Protein AF-A0A4U0XRI1-F1 (afdb_monomer_lite)

Radius of gyration: 16.62 Å; chains: 1; bounding box: 39×27×47 Å

InterPro domains:
  IPR008949 Isoprenoid synthase domain superfamily [G3DSA:1.10.600.10] (1-128)
  IPR008949 Isoprenoid synthase domain superfamily [SSF48576] (3-120)

Secondary structure (DSSP, 8-state):
-HHHHHHHHHHT-HHHHHHHHHHHTT----TTSSS--SSHHHHHHHHHHHHHHHHHHHHHHHHHHHHHT-TTSHHHHHHHTT--HHHHHHHHHHHHHHHHHHHHHHHHHHHHH--SHHHHHHHHHHHHHHHHTT----HHHHHHHHHHHHHHTTTTT--

Organism: NCBI:txid329884

Sequence (159 aa):
MHEWMAQRIITISTRPFMVLFRESFGLPTDLVRPLASDSPVLGQLQLLLQAMSGMENDILGWEKDDKEGNPLNAVEVLLSLGVPRLQAFHAVLDAHNDLMRLYIALAAEYLVEMEGPQKKQATAYVTLKDKLWPCDGLVDDRLRAVRFLMQMCGSFCDY

Structure (mmCIF, N/CA/C/O backbone):
data_AF-A0A4U0XRI1-F1
#
_entry.id   AF-A0A4U0XRI1-F1
#
loop_
_atom_site.group_PDB
_atom_site.id
_atom_site.type_symbol
_atom_site.label_atom_id
_atom_site.label_alt_id
_atom_site.label_comp_id
_atom_site.label_asym_id
_atom_site.label_entity_id
_atom_site.label_seq_id
_atom_site.pdbx_PDB_ins_code
_atom_site.Cartn_x
_atom_site.Cartn_y
_atom_site.Cartn_z
_atom_site.occupancy
_atom_site.B_iso_or_equiv
_atom_site.auth_seq_id
_atom_site.auth_comp_id
_atom_site.auth_asym_id
_atom_site.auth_atom_id
_atom_site.pdbx_PDB_model_num
ATOM 1 N N . MET A 1 1 ? -5.119 -10.152 8.728 1.00 65.38 1 MET A N 1
ATOM 2 C CA . MET A 1 1 ? -4.182 -9.266 7.995 1.00 65.38 1 MET A CA 1
ATOM 3 C C . MET A 1 1 ? -3.940 -9.694 6.550 1.00 65.38 1 MET A C 1
ATOM 5 O O . MET A 1 1 ? -4.195 -8.878 5.679 1.00 65.38 1 MET A O 1
ATOM 9 N N . HIS A 1 2 ? -3.507 -10.928 6.253 1.00 69.75 2 HIS A N 1
ATOM 10 C CA . HIS A 1 2 ? -3.291 -11.361 4.856 1.00 69.75 2 HIS A CA 1
ATOM 11 C C . HIS A 1 2 ? -4.553 -11.290 3.979 1.00 69.75 2 HIS A C 1
ATOM 13 O O . HIS A 1 2 ? -4.504 -10.731 2.887 1.00 69.75 2 HIS A O 1
ATOM 19 N N . GLU A 1 3 ? -5.687 -11.793 4.474 1.00 75.94 3 GLU A N 1
ATOM 20 C CA . GLU A 1 3 ? -6.977 -11.728 3.763 1.00 75.94 3 GLU A CA 1
ATOM 21 C C . GLU A 1 3 ? -7.431 -10.281 3.528 1.00 75.94 3 GLU A C 1
ATOM 23 O O . GLU A 1 3 ? -7.826 -9.920 2.422 1.00 75.94 3 GLU A O 1
ATOM 28 N N . TRP A 1 4 ? -7.275 -9.430 4.545 1.00 80.31 4 TRP A N 1
ATOM 29 C CA . TRP A 1 4 ? -7.560 -8.001 4.444 1.00 80.31 4 TRP A CA 1
ATOM 30 C C . TRP A 1 4 ? -6.702 -7.319 3.369 1.00 80.31 4 TRP A C 1
ATOM 32 O O . TRP A 1 4 ? -7.231 -6.594 2.534 1.00 80.31 4 TRP A O 1
ATOM 42 N N . MET A 1 5 ?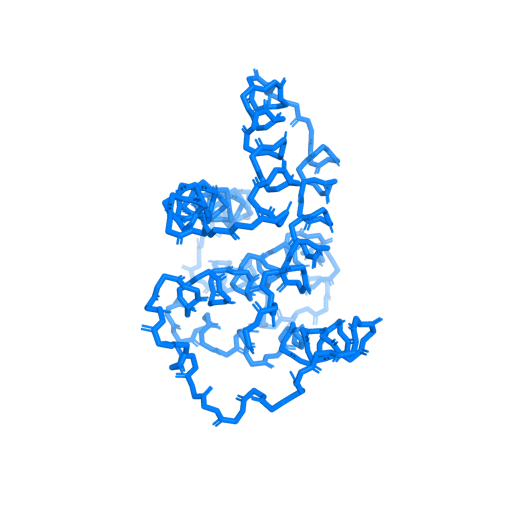 -5.397 -7.602 3.324 1.00 75.12 5 MET A N 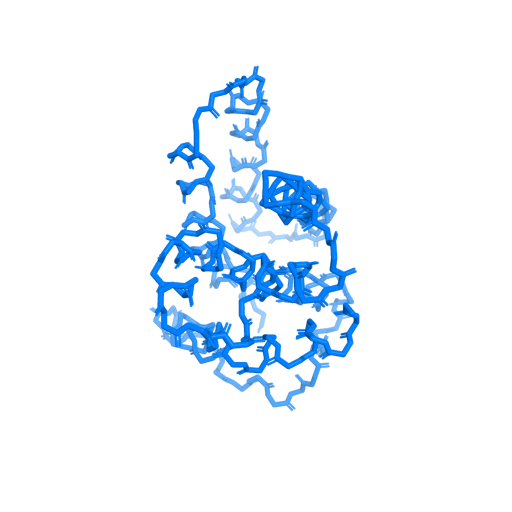1
ATOM 43 C CA . MET A 1 5 ? -4.501 -7.022 2.320 1.00 75.12 5 MET A CA 1
ATOM 44 C C . MET A 1 5 ? -4.896 -7.432 0.896 1.00 75.12 5 MET A C 1
ATOM 46 O O . MET A 1 5 ? -4.913 -6.598 -0.007 1.00 75.12 5 MET A O 1
ATOM 50 N N . ALA A 1 6 ? -5.265 -8.699 0.691 1.00 78.25 6 ALA A N 1
ATOM 51 C CA . ALA A 1 6 ? -5.746 -9.174 -0.605 1.00 78.25 6 ALA A CA 1
ATOM 52 C C . ALA A 1 6 ? -7.016 -8.424 -1.045 1.00 78.25 6 ALA A C 1
ATOM 54 O O . ALA A 1 6 ? -7.119 -7.987 -2.192 1.00 78.25 6 ALA A O 1
ATOM 55 N N . GLN A 1 7 ? -7.952 -8.202 -0.120 1.00 80.69 7 GLN A N 1
ATOM 56 C CA . GLN A 1 7 ? -9.154 -7.410 -0.375 1.00 80.69 7 GLN A CA 1
ATOM 57 C C . GLN A 1 7 ? -8.830 -5.926 -0.617 1.00 80.69 7 GLN A C 1
ATOM 59 O O . GLN A 1 7 ? -9.439 -5.282 -1.478 1.00 80.69 7 GLN A O 1
ATOM 64 N N . ARG A 1 8 ? -7.844 -5.371 0.095 1.00 80.38 8 ARG A N 1
ATOM 65 C CA . ARG A 1 8 ? -7.446 -3.970 -0.050 1.00 80.38 8 ARG A CA 1
ATOM 66 C C . ARG A 1 8 ? -6.798 -3.693 -1.400 1.00 80.38 8 ARG A C 1
ATOM 68 O O . ARG A 1 8 ? -7.160 -2.713 -2.040 1.00 80.38 8 ARG A O 1
ATOM 75 N N . ILE A 1 9 ? -5.945 -4.596 -1.884 1.00 76.88 9 ILE A N 1
ATOM 76 C CA . ILE A 1 9 ? -5.334 -4.524 -3.224 1.00 76.88 9 ILE A CA 1
ATOM 77 C C . ILE A 1 9 ? -6.399 -4.464 -4.331 1.00 76.88 9 ILE A C 1
ATOM 79 O O . ILE A 1 9 ? -6.225 -3.755 -5.320 1.00 76.88 9 ILE A O 1
ATOM 83 N N . ILE A 1 10 ? -7.526 -5.159 -4.159 1.00 77.00 10 ILE A N 1
ATOM 84 C CA . ILE A 1 10 ? -8.638 -5.124 -5.120 1.00 77.00 10 ILE A CA 1
ATOM 85 C C . ILE A 1 10 ? -9.397 -3.790 -5.039 1.00 77.00 10 ILE A C 1
ATOM 87 O O . ILE A 1 10 ? -9.746 -3.208 -6.064 1.00 77.00 10 ILE A O 1
ATOM 91 N N . THR A 1 11 ? -9.655 -3.295 -3.828 1.00 79.75 11 THR A N 1
ATOM 92 C CA . THR A 1 11 ? -10.535 -2.135 -3.592 1.00 79.75 11 THR A CA 1
ATOM 93 C C . THR A 1 11 ? -9.841 -0.778 -3.721 1.00 79.75 11 THR A C 1
ATOM 95 O O . THR A 1 11 ? -10.508 0.219 -3.990 1.00 79.75 11 THR A O 1
ATOM 98 N N . ILE A 1 12 ? -8.513 -0.710 -3.587 1.00 77.94 12 ILE A N 1
ATOM 99 C CA . ILE A 1 12 ? -7.751 0.549 -3.660 1.00 77.94 12 ILE A CA 1
ATOM 100 C C . ILE A 1 12 ? -7.715 1.168 -5.068 1.00 77.94 12 ILE A C 1
ATOM 102 O O . ILE A 1 12 ? -7.333 2.320 -5.237 1.00 77.94 12 ILE A O 1
ATOM 106 N N . SER A 1 13 ? -8.144 0.439 -6.102 1.00 78.56 13 SER A N 1
ATOM 107 C CA . SER A 1 13 ? -8.197 0.927 -7.491 1.00 78.56 13 SER A CA 1
ATOM 108 C C . SER A 1 13 ? -6.846 1.357 -8.089 1.00 78.56 13 SER A C 1
ATOM 110 O O . SER A 1 13 ? -6.813 1.903 -9.190 1.00 78.56 13 SER A O 1
ATOM 112 N N . THR A 1 14 ? -5.715 1.052 -7.442 1.00 77.38 14 THR A N 1
ATOM 113 C CA . THR A 1 14 ? -4.370 1.372 -7.956 1.00 77.38 14 THR A CA 1
ATOM 114 C C . THR A 1 14 ? -4.122 0.760 -9.336 1.00 77.38 14 THR A C 1
ATOM 116 O O . THR A 1 14 ? -3.515 1.394 -10.194 1.00 77.38 14 THR A O 1
ATOM 119 N N . ARG A 1 15 ? -4.644 -0.445 -9.598 1.00 74.81 15 ARG A N 1
ATOM 120 C CA . ARG A 1 15 ? -4.476 -1.135 -10.884 1.00 74.81 15 ARG A CA 1
ATOM 121 C C . ARG A 1 15 ? -5.094 -0.363 -12.070 1.00 74.81 15 ARG A C 1
ATOM 123 O O . ARG A 1 15 ? -4.369 -0.134 -13.034 1.00 74.81 15 ARG A O 1
ATOM 130 N N . PRO A 1 16 ? -6.360 0.099 -12.029 1.00 76.44 16 PRO A N 1
ATOM 131 C CA . PRO A 1 16 ? -6.892 1.042 -13.017 1.00 76.44 16 PRO A CA 1
ATOM 132 C C . PRO A 1 16 ? -6.011 2.275 -13.262 1.00 76.44 16 PRO A C 1
ATOM 134 O O . PRO A 1 16 ? -5.784 2.642 -14.413 1.00 76.44 16 PRO A O 1
ATOM 137 N N . PHE A 1 17 ? -5.461 2.889 -12.209 1.00 77.38 17 PHE A N 1
ATOM 138 C CA . PHE A 1 17 ? -4.573 4.044 -12.372 1.00 77.38 17 PHE A CA 1
ATOM 139 C C . PHE A 1 17 ? -3.255 3.681 -13.055 1.00 77.38 17 PHE A C 1
ATOM 141 O O . PHE A 1 17 ? -2.775 4.461 -13.869 1.00 77.38 17 PHE A O 1
ATOM 148 N N . MET A 1 18 ? -2.703 2.490 -12.806 1.00 74.44 18 MET A N 1
ATOM 149 C CA . MET A 1 18 ? -1.540 1.989 -13.547 1.00 74.44 18 MET A CA 1
ATOM 150 C C . MET A 1 18 ? -1.838 1.827 -15.045 1.00 74.44 18 MET A C 1
ATOM 152 O O . MET A 1 18 ? -0.985 2.164 -15.862 1.00 74.44 18 MET A O 1
ATOM 156 N N . VAL A 1 19 ? -3.041 1.365 -15.420 1.00 76.12 19 VAL A N 1
ATOM 157 C CA . VAL A 1 19 ? -3.471 1.292 -16.833 1.00 76.12 19 VAL A CA 1
ATOM 158 C C . VAL A 1 19 ? -3.507 2.682 -17.461 1.00 76.12 19 VAL A C 1
ATOM 160 O O . VAL A 1 19 ? -2.882 2.905 -18.493 1.00 76.12 19 VAL A O 1
ATOM 163 N N . LEU A 1 20 ? -4.221 3.619 -16.828 1.00 73.00 20 LEU A N 1
ATOM 164 C CA . LEU A 1 20 ? -4.366 4.992 -17.326 1.00 73.00 20 LEU A CA 1
ATOM 165 C C . LEU A 1 20 ? -3.018 5.699 -17.432 1.00 73.00 20 LEU A C 1
ATOM 167 O O . LEU A 1 20 ? -2.770 6.457 -18.369 1.00 73.00 20 LEU A O 1
ATOM 171 N N . PHE A 1 21 ? -2.140 5.433 -16.470 1.00 68.31 21 PHE A N 1
ATOM 172 C CA . PHE A 1 21 ? -0.791 5.947 -16.491 1.00 68.31 21 PHE A CA 1
ATOM 173 C C . PHE A 1 21 ? -0.038 5.412 -17.713 1.00 68.31 21 PHE A C 1
ATOM 175 O O . PHE A 1 21 ? 0.467 6.210 -18.485 1.00 68.31 21 PHE A O 1
ATOM 182 N N . ARG A 1 22 ? -0.026 4.096 -17.955 1.00 68.88 22 ARG A N 1
ATOM 183 C CA . ARG A 1 22 ? 0.626 3.495 -19.135 1.00 68.88 22 ARG A CA 1
ATOM 184 C C . ARG A 1 22 ? 0.096 4.065 -20.455 1.00 68.88 22 ARG A C 1
ATOM 186 O O . ARG A 1 22 ? 0.891 4.465 -21.300 1.00 68.88 22 ARG A O 1
ATOM 193 N N . GLU A 1 23 ? -1.222 4.204 -20.584 1.00 71.94 23 GLU A N 1
ATOM 194 C CA . GLU A 1 23 ? -1.849 4.822 -21.763 1.00 71.94 23 GLU A CA 1
AT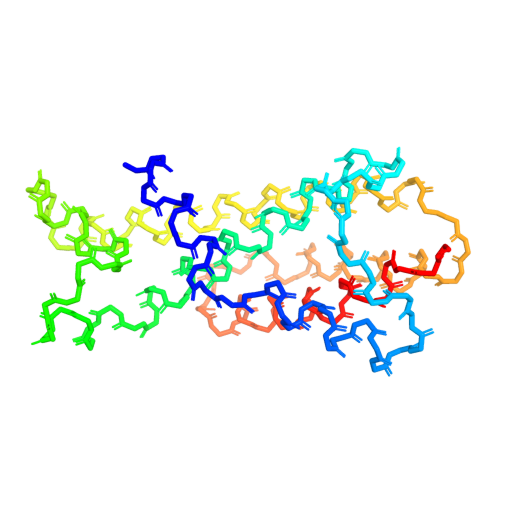OM 195 C C . GLU A 1 23 ? -1.351 6.257 -21.996 1.00 71.94 23 GLU A C 1
ATOM 197 O O . GLU A 1 23 ? -1.075 6.651 -23.126 1.00 71.94 23 GLU A O 1
ATOM 202 N N . SER A 1 24 ? -1.157 7.031 -20.922 1.00 65.50 24 SER A N 1
ATOM 203 C CA . SER A 1 24 ? -0.683 8.423 -21.002 1.00 65.50 24 SER A CA 1
ATOM 204 C C . SER A 1 24 ? 0.729 8.559 -21.589 1.00 65.50 24 SER A C 1
ATOM 206 O O . SER A 1 24 ? 1.103 9.646 -22.026 1.00 65.50 24 SER A O 1
ATOM 208 N N . PHE A 1 25 ? 1.501 7.469 -21.615 1.00 59.19 25 PHE A N 1
ATOM 209 C CA . PHE A 1 25 ? 2.837 7.391 -22.214 1.00 59.19 25 PHE A CA 1
ATOM 210 C C . PHE A 1 25 ? 2.852 6.589 -23.527 1.00 59.19 25 PHE A C 1
ATOM 212 O O . PHE A 1 25 ? 3.921 6.353 -24.081 1.00 59.19 25 PHE A O 1
ATOM 219 N N . GLY A 1 26 ? 1.687 6.186 -24.051 1.00 62.47 26 GLY A N 1
ATOM 220 C CA . GLY A 1 26 ? 1.584 5.391 -25.279 1.00 62.47 26 GLY A CA 1
ATOM 221 C C . GLY A 1 26 ? 2.024 3.934 -25.114 1.00 62.47 26 GLY A C 1
ATOM 222 O O . GLY A 1 26 ? 2.451 3.310 -26.084 1.00 62.47 26 GLY A O 1
ATOM 223 N N . LEU A 1 27 ? 1.951 3.399 -23.894 1.00 64.44 27 LEU A N 1
ATOM 224 C CA . LEU A 1 27 ? 2.396 2.048 -23.559 1.00 64.44 27 LEU A CA 1
ATOM 225 C C . LEU A 1 27 ? 1.237 1.042 -23.573 1.00 64.44 27 LEU A C 1
ATOM 227 O O . LEU A 1 27 ? 0.098 1.429 -23.308 1.00 64.44 27 LEU A O 1
ATOM 231 N N . PRO A 1 28 ? 1.503 -0.267 -23.770 1.00 68.81 28 PRO A N 1
ATOM 232 C CA . PRO A 1 28 ? 0.461 -1.295 -23.751 1.00 68.81 28 PRO A CA 1
ATOM 233 C C . PRO A 1 28 ? -0.356 -1.270 -22.452 1.00 68.81 28 PRO A C 1
ATOM 235 O O . PRO A 1 28 ? 0.218 -1.251 -21.364 1.00 68.81 28 PRO A O 1
ATOM 238 N N . THR A 1 29 ? -1.685 -1.281 -22.545 1.00 70.31 29 THR A N 1
ATOM 239 C CA . THR A 1 29 ? -2.618 -1.177 -21.403 1.00 70.31 29 THR A CA 1
ATOM 240 C C . THR A 1 29 ? -3.088 -2.526 -20.857 1.00 70.31 29 THR A C 1
ATOM 242 O O . THR A 1 29 ? -3.835 -2.588 -19.875 1.00 70.31 29 THR A O 1
ATOM 245 N N . ASP A 1 30 ? -2.643 -3.626 -21.462 1.00 66.19 30 ASP A N 1
ATOM 246 C CA . ASP A 1 30 ? -3.037 -4.983 -21.117 1.00 66.19 30 ASP A CA 1
ATOM 247 C C . ASP A 1 30 ? -2.346 -5.475 -19.838 1.00 66.19 30 ASP A C 1
ATOM 249 O O . ASP A 1 30 ? -1.385 -6.235 -19.835 1.00 66.19 30 ASP A O 1
ATOM 253 N N . LEU A 1 31 ? -2.932 -5.156 -18.686 1.00 60.56 31 LEU A N 1
ATOM 254 C CA . LEU A 1 31 ? -2.545 -5.794 -17.423 1.00 60.56 31 LEU A CA 1
ATOM 255 C C . LEU A 1 31 ? -3.045 -7.252 -17.318 1.00 60.56 31 LEU A C 1
ATOM 257 O O . LEU A 1 31 ? -3.162 -7.770 -16.215 1.00 60.56 31 LEU A O 1
ATOM 261 N N . VAL A 1 32 ? -3.435 -7.918 -18.412 1.00 48.91 32 VAL A N 1
ATOM 262 C CA . VAL A 1 32 ? -4.219 -9.175 -18.394 1.00 48.91 32 VAL A CA 1
ATOM 263 C C . VAL A 1 32 ? -3.406 -10.383 -17.914 1.00 48.91 32 VAL A C 1
ATOM 265 O O . VAL A 1 32 ? -3.979 -11.371 -17.458 1.00 48.91 32 VAL A O 1
ATOM 268 N N . ARG A 1 33 ? -2.074 -10.303 -17.893 1.00 45.31 33 ARG A N 1
ATOM 269 C CA . ARG A 1 33 ? -1.265 -11.293 -17.177 1.00 45.31 33 ARG A CA 1
ATOM 270 C C . ARG A 1 33 ? -1.139 -10.897 -15.704 1.00 45.31 33 ARG A C 1
ATOM 272 O O . ARG A 1 33 ? -0.858 -9.734 -15.415 1.00 45.31 33 ARG A O 1
ATOM 279 N N . PRO A 1 34 ? -1.319 -11.823 -14.745 1.00 42.56 34 PRO A N 1
ATOM 280 C CA . PRO A 1 34 ? -0.922 -11.572 -13.369 1.00 42.56 3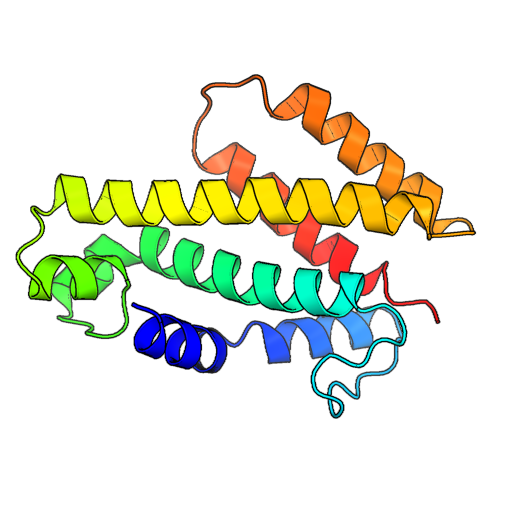4 PRO A CA 1
ATOM 281 C C . PRO A 1 34 ? 0.591 -11.391 -13.360 1.00 42.56 34 PRO A C 1
ATOM 283 O O . PRO A 1 34 ? 1.300 -12.377 -13.272 1.00 42.56 34 PRO A O 1
ATOM 286 N N . LEU A 1 35 ? 1.082 -10.160 -13.513 1.00 45.16 35 LEU A N 1
ATOM 287 C CA . LEU A 1 35 ? 2.457 -9.776 -13.190 1.00 45.16 35 LEU A CA 1
ATOM 288 C C . LEU A 1 35 ? 3.555 -10.684 -13.776 1.00 45.16 35 LEU A C 1
ATOM 290 O O . LEU A 1 35 ? 4.681 -10.657 -13.295 1.00 45.16 35 LEU A O 1
ATOM 294 N N . ALA A 1 36 ? 3.266 -11.433 -14.842 1.00 40.94 36 ALA A N 1
ATOM 295 C CA . ALA A 1 36 ? 4.258 -12.078 -15.684 1.00 40.94 36 ALA A CA 1
ATOM 296 C C . ALA A 1 36 ? 4.777 -11.012 -16.649 1.00 40.94 36 ALA A C 1
ATOM 298 O O . ALA A 1 36 ? 4.617 -11.092 -17.862 1.00 40.94 36 ALA A O 1
ATOM 299 N N . SER A 1 37 ? 5.322 -9.949 -16.066 1.00 50.66 37 SER A N 1
ATOM 300 C CA . SER A 1 37 ? 6.514 -9.367 -16.642 1.00 50.66 37 SER A CA 1
ATOM 301 C C . SER A 1 37 ? 7.521 -10.513 -16.728 1.00 50.66 37 SER A C 1
ATOM 303 O O . SER A 1 37 ? 7.653 -11.269 -15.762 1.00 50.66 37 SER A O 1
ATOM 305 N N . ASP A 1 38 ? 8.224 -10.660 -17.848 1.00 56.16 38 ASP A N 1
ATOM 306 C CA . ASP A 1 38 ? 9.327 -11.627 -17.936 1.00 56.16 38 ASP A CA 1
ATOM 307 C C . ASP A 1 38 ? 10.370 -11.389 -16.818 1.00 56.16 38 ASP A C 1
ATOM 309 O O . ASP A 1 38 ? 11.107 -12.298 -16.442 1.00 56.16 38 ASP A O 1
ATOM 313 N N . SER A 1 39 ? 10.367 -10.191 -16.211 1.00 65.81 39 SER A N 1
ATOM 314 C CA . SER A 1 39 ? 11.036 -9.890 -14.946 1.00 65.81 39 SER A CA 1
ATOM 315 C C . SER A 1 39 ? 10.116 -10.118 -13.723 1.00 65.81 39 SER A C 1
ATOM 317 O O . SER A 1 39 ? 9.162 -9.351 -13.513 1.00 65.81 39 SER A O 1
ATOM 319 N N . PRO A 1 40 ? 10.420 -11.095 -12.847 1.00 73.38 40 PRO A N 1
ATOM 320 C CA . PRO A 1 40 ? 9.704 -11.296 -11.581 1.00 73.38 40 PRO A CA 1
ATOM 321 C C . PRO A 1 40 ? 9.830 -10.098 -10.620 1.00 73.38 40 PRO A C 1
ATOM 323 O O . PRO A 1 40 ? 8.974 -9.912 -9.751 1.00 73.38 40 PRO A O 1
ATOM 326 N N . VAL A 1 41 ? 10.856 -9.260 -10.797 1.00 77.25 41 VAL A N 1
ATOM 327 C CA . VAL A 1 41 ? 11.124 -8.059 -9.991 1.00 77.25 41 VAL A CA 1
ATOM 328 C C . VAL A 1 41 ? 10.061 -6.987 -10.238 1.00 77.25 41 VAL A C 1
ATOM 330 O O . VAL A 1 41 ? 9.472 -6.462 -9.292 1.00 77.25 41 VAL A O 1
ATOM 333 N N . LEU A 1 42 ? 9.728 -6.713 -11.503 1.00 74.19 42 LEU A N 1
ATOM 334 C CA . LEU A 1 42 ? 8.679 -5.748 -11.852 1.00 74.19 42 LEU A CA 1
ATOM 335 C C . LEU A 1 42 ? 7.301 -6.195 -11.341 1.00 74.19 42 LEU A C 1
ATOM 337 O O . LEU A 1 42 ? 6.497 -5.368 -10.904 1.00 74.19 42 LEU A O 1
ATOM 341 N N . GLY A 1 43 ? 7.047 -7.506 -11.340 1.00 76.56 43 GLY A N 1
ATOM 342 C CA . GLY A 1 43 ? 5.834 -8.077 -10.770 1.00 76.56 43 GLY A CA 1
ATOM 343 C C . GLY A 1 43 ? 5.676 -7.743 -9.282 1.00 76.56 43 GLY A C 1
ATOM 344 O O . GLY A 1 43 ? 4.641 -7.242 -8.836 1.00 76.56 43 GLY A O 1
ATOM 345 N N . GLN A 1 44 ? 6.744 -7.956 -8.518 1.00 82.25 44 GLN A N 1
ATOM 346 C CA . GLN A 1 44 ? 6.794 -7.635 -7.094 1.00 82.25 44 GLN A CA 1
ATOM 347 C C . GLN A 1 44 ? 6.694 -6.125 -6.828 1.00 82.25 44 GLN A C 1
ATOM 349 O O . GLN A 1 44 ? 5.954 -5.724 -5.930 1.00 82.25 44 GLN A O 1
ATOM 354 N N . LEU A 1 45 ? 7.344 -5.278 -7.636 1.00 81.88 45 LEU A N 1
ATOM 355 C CA . LEU A 1 45 ? 7.232 -3.817 -7.520 1.00 81.88 45 LEU A CA 1
ATOM 356 C C . LEU A 1 45 ? 5.781 -3.340 -7.658 1.00 81.88 45 LEU A C 1
ATOM 358 O O . LEU A 1 45 ? 5.307 -2.554 -6.840 1.00 81.88 45 LEU A O 1
ATOM 362 N N . GLN A 1 46 ? 5.035 -3.848 -8.640 1.00 80.56 46 GLN A N 1
ATOM 363 C CA . GLN A 1 46 ? 3.630 -3.470 -8.816 1.00 80.56 46 GLN A CA 1
ATOM 364 C C . GLN A 1 46 ? 2.742 -3.946 -7.657 1.00 80.56 46 GLN A C 1
ATOM 366 O O . GLN A 1 46 ? 1.797 -3.247 -7.283 1.00 80.56 46 GLN A O 1
ATOM 371 N N . LEU A 1 47 ? 3.013 -5.122 -7.081 1.00 83.31 47 LEU A N 1
ATOM 372 C CA . LEU A 1 47 ? 2.290 -5.606 -5.901 1.00 83.31 47 LEU A CA 1
ATOM 373 C C . LEU A 1 47 ? 2.560 -4.717 -4.681 1.00 83.31 47 LEU A C 1
ATOM 375 O O . LEU A 1 47 ? 1.623 -4.307 -3.997 1.00 83.31 47 LEU A O 1
ATOM 379 N N . LEU A 1 48 ? 3.831 -4.385 -4.446 1.00 85.25 48 LEU A N 1
ATOM 380 C CA . LEU A 1 48 ? 4.245 -3.497 -3.364 1.00 85.25 48 LEU A CA 1
ATOM 381 C C . LEU A 1 48 ? 3.619 -2.110 -3.519 1.00 85.25 48 LEU A C 1
ATOM 383 O O . LEU A 1 48 ? 3.079 -1.591 -2.548 1.00 85.25 48 LEU A O 1
ATOM 387 N N . LEU A 1 49 ? 3.600 -1.540 -4.729 1.00 83.81 49 LEU A N 1
ATOM 388 C CA . LEU A 1 49 ? 2.956 -0.246 -4.975 1.00 83.81 49 LEU A CA 1
ATOM 389 C C . LEU A 1 49 ? 1.463 -0.268 -4.622 1.00 83.81 49 LEU A C 1
ATOM 391 O O . LEU A 1 49 ? 0.983 0.635 -3.945 1.00 83.81 49 LEU A O 1
ATOM 395 N N . GLN A 1 50 ? 0.734 -1.316 -5.014 1.00 85.56 50 GLN A N 1
ATOM 396 C CA . GLN A 1 50 ? -0.682 -1.462 -4.656 1.00 85.56 50 GLN A CA 1
ATOM 397 C C . GLN A 1 50 ? -0.889 -1.549 -3.138 1.00 85.56 50 GLN A C 1
ATOM 399 O O . GLN A 1 50 ? -1.773 -0.879 -2.604 1.00 85.56 50 GLN A O 1
ATOM 404 N N . ALA A 1 51 ? -0.066 -2.337 -2.440 1.00 86.50 51 ALA A N 1
ATOM 405 C CA . ALA A 1 51 ? -0.149 -2.484 -0.989 1.00 86.50 51 ALA A CA 1
ATOM 406 C C . ALA A 1 51 ? 0.175 -1.170 -0.253 1.00 86.50 51 ALA A C 1
ATOM 408 O O . ALA A 1 51 ? -0.560 -0.781 0.654 1.00 86.50 51 ALA A O 1
ATOM 409 N N . MET A 1 52 ? 1.226 -0.459 -0.676 1.00 88.19 52 MET A N 1
ATOM 410 C CA . MET A 1 52 ? 1.623 0.830 -0.099 1.00 88.19 52 MET A CA 1
ATOM 411 C C . MET A 1 52 ? 0.547 1.893 -0.303 1.00 88.19 52 MET A C 1
ATOM 413 O O . MET A 1 52 ? 0.137 2.515 0.670 1.00 88.19 52 MET A O 1
ATOM 417 N N . SER A 1 53 ? 0.021 2.046 -1.525 1.00 85.06 53 SER A N 1
ATOM 418 C CA . SER A 1 53 ? -1.078 2.985 -1.790 1.00 85.06 53 SER A CA 1
ATOM 419 C C . SER A 1 53 ? -2.332 2.657 -0.972 1.00 85.06 53 SER A C 1
ATOM 421 O O . SER A 1 53 ? -3.038 3.566 -0.544 1.00 85.06 53 SER A O 1
ATOM 423 N N . GLY A 1 54 ? -2.602 1.368 -0.730 1.00 87.00 54 GLY A N 1
ATOM 424 C CA . GLY A 1 54 ? -3.698 0.917 0.131 1.00 87.00 54 GLY A CA 1
ATOM 425 C C . GLY A 1 54 ? -3.528 1.380 1.571 1.00 87.00 54 GLY A C 1
ATOM 426 O O . GLY A 1 54 ? -4.421 2.022 2.120 1.00 87.00 54 GLY A O 1
ATOM 427 N N . MET A 1 55 ? -2.360 1.106 2.156 1.00 86.00 55 MET A N 1
ATOM 428 C CA . MET A 1 55 ? -2.049 1.531 3.521 1.00 86.00 55 MET A CA 1
ATOM 429 C C . MET A 1 55 ? -1.986 3.054 3.658 1.00 86.00 55 MET A C 1
ATOM 431 O O . MET A 1 55 ? -2.466 3.592 4.648 1.00 86.00 55 MET A O 1
ATOM 435 N N . GLU A 1 56 ? -1.429 3.765 2.677 1.00 88.19 56 GLU A N 1
ATOM 436 C CA . GLU A 1 56 ? -1.364 5.229 2.692 1.00 88.19 56 GLU A CA 1
ATOM 437 C C . GLU A 1 56 ? -2.766 5.849 2.688 1.00 88.19 56 GLU A C 1
ATOM 439 O O . GLU A 1 56 ? -3.037 6.772 3.458 1.00 88.19 56 GLU A O 1
ATOM 444 N N . ASN A 1 57 ? -3.684 5.310 1.878 1.00 88.62 57 ASN A N 1
ATOM 445 C CA . ASN A 1 57 ? -5.074 5.759 1.877 1.00 88.62 57 ASN A CA 1
ATOM 446 C C . ASN A 1 57 ? -5.739 5.548 3.242 1.00 88.62 57 ASN A C 1
ATOM 448 O O . ASN A 1 57 ? -6.436 6.443 3.717 1.00 88.62 57 ASN A O 1
ATOM 452 N N . ASP A 1 58 ? -5.472 4.414 3.886 1.00 89.56 58 ASP A N 1
ATOM 453 C CA . ASP A 1 58 ? -6.022 4.109 5.204 1.00 89.56 58 ASP A CA 1
ATOM 454 C C . ASP A 1 58 ? -5.443 5.009 6.296 1.00 89.56 58 ASP A C 1
ATOM 456 O O . ASP A 1 58 ? -6.196 5.497 7.130 1.00 89.56 58 ASP A O 1
ATOM 460 N N . ILE A 1 59 ? -4.132 5.278 6.276 1.00 89.38 59 ILE A N 1
ATOM 461 C CA . ILE A 1 59 ? -3.458 6.175 7.229 1.00 89.38 59 ILE A CA 1
ATOM 462 C C . ILE A 1 59 ? -4.029 7.592 7.122 1.00 89.38 59 ILE A C 1
ATOM 464 O O . ILE A 1 59 ? -4.345 8.208 8.138 1.00 89.38 59 ILE A O 1
ATOM 468 N N . LEU A 1 60 ? -4.175 8.115 5.901 1.00 87.69 60 LEU A N 1
ATOM 469 C CA . LEU A 1 60 ? -4.695 9.467 5.672 1.00 87.69 60 LEU A CA 1
ATOM 470 C C . LEU A 1 60 ? -6.199 9.573 5.958 1.00 87.69 60 LEU A C 1
ATOM 472 O O . LEU A 1 60 ? -6.673 10.632 6.366 1.00 87.69 60 LEU A O 1
ATOM 476 N N . GLY A 1 61 ? -6.949 8.493 5.727 1.00 86.81 61 GLY A N 1
ATOM 477 C CA . GLY A 1 61 ? -8.398 8.427 5.910 1.00 86.81 61 GLY A CA 1
ATOM 478 C C . GLY A 1 61 ? -8.857 7.990 7.302 1.00 86.81 61 GLY A C 1
ATOM 479 O O . GLY A 1 61 ? -10.054 8.054 7.575 1.00 86.81 61 GLY A O 1
ATOM 480 N N . TRP A 1 62 ? -7.950 7.573 8.189 1.00 87.06 62 TRP A N 1
ATOM 481 C CA . TRP A 1 62 ? -8.319 6.780 9.367 1.00 87.06 62 TRP A CA 1
ATOM 482 C C . TRP A 1 62 ? -9.314 7.476 10.311 1.00 87.06 62 TRP A C 1
ATOM 484 O O . TRP A 1 62 ? -10.279 6.856 10.736 1.00 87.06 62 TRP A O 1
ATOM 494 N N . GLU A 1 63 ? -9.169 8.779 10.581 1.00 87.12 63 GLU A N 1
ATOM 495 C CA . GLU A 1 63 ? -10.101 9.503 11.467 1.00 87.12 63 GLU A CA 1
ATOM 496 C C . GLU A 1 63 ? -11.507 9.656 10.868 1.00 87.12 63 GLU A C 1
ATOM 498 O O . GLU A 1 63 ? -12.489 9.834 11.594 1.00 87.12 63 GLU A O 1
ATOM 503 N N . LYS A 1 64 ? -11.605 9.663 9.533 1.00 89.94 64 LYS A N 1
ATOM 504 C CA . LYS A 1 64 ? -12.883 9.671 8.813 1.00 89.94 64 LYS A CA 1
ATOM 505 C C . LYS A 1 64 ? -13.515 8.284 8.887 1.00 89.94 64 LYS A C 1
ATOM 507 O O . LYS A 1 64 ? -14.693 8.175 9.215 1.00 89.94 64 LYS A O 1
ATOM 512 N N . ASP A 1 65 ? -12.721 7.254 8.620 1.00 87.12 65 ASP A N 1
ATOM 513 C CA . ASP A 1 65 ? -13.162 5.861 8.606 1.00 87.12 65 ASP A CA 1
ATOM 514 C C . ASP A 1 65 ? -13.594 5.364 9.998 1.00 87.12 65 ASP A C 1
ATOM 516 O O . ASP A 1 65 ? -14.600 4.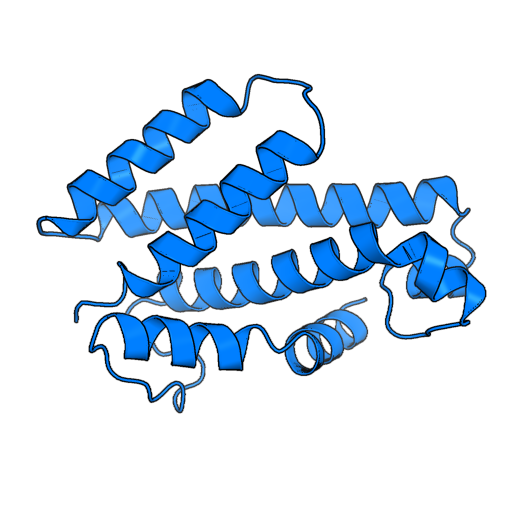665 10.090 1.00 87.12 65 ASP A O 1
ATOM 520 N N . ASP A 1 66 ? -12.927 5.803 11.072 1.00 85.19 66 ASP A N 1
ATOM 521 C CA . ASP A 1 66 ? -13.302 5.542 12.476 1.00 85.19 66 ASP A CA 1
ATOM 522 C C . ASP A 1 66 ? -14.707 6.079 12.799 1.00 85.19 66 ASP A C 1
ATOM 524 O O . ASP A 1 66 ? -15.534 5.404 13.411 1.00 85.19 66 ASP A O 1
ATOM 528 N N . LYS A 1 67 ? -15.031 7.289 12.321 1.00 87.25 67 LYS A N 1
ATOM 529 C CA . LYS A 1 67 ? -16.362 7.899 12.511 1.00 87.25 67 LYS A CA 1
ATOM 530 C C . LYS A 1 67 ? -17.451 7.197 11.708 1.00 87.25 67 LYS A C 1
ATOM 532 O O . LYS A 1 67 ? -18.606 7.184 12.128 1.00 87.25 67 LYS A O 1
ATOM 537 N N . GLU A 1 68 ? -17.097 6.670 10.542 1.00 85.81 68 GLU A N 1
ATOM 538 C CA . GLU A 1 68 ? -18.016 5.986 9.631 1.00 85.81 68 GLU A CA 1
ATOM 539 C C . GLU A 1 68 ? -18.132 4.483 9.936 1.00 85.81 68 GLU A C 1
ATOM 541 O O . GLU A 1 68 ? -18.996 3.811 9.372 1.00 85.81 68 GLU A O 1
ATOM 546 N N . GLY A 1 69 ? -17.294 3.955 10.837 1.00 77.56 69 GLY A N 1
ATOM 547 C CA . GLY A 1 69 ? -17.222 2.531 11.152 1.00 77.56 69 GLY A CA 1
ATOM 548 C C . GLY A 1 69 ? -16.822 1.690 9.940 1.00 77.56 69 GLY A C 1
ATOM 549 O O . GLY A 1 69 ? -17.353 0.596 9.755 1.00 77.56 69 GLY A O 1
ATOM 550 N N . ASN A 1 70 ? -15.947 2.217 9.076 1.00 79.38 70 ASN A N 1
ATOM 551 C CA . ASN A 1 70 ? -15.551 1.558 7.836 1.00 79.38 70 ASN A CA 1
ATOM 552 C C . ASN A 1 70 ? -14.649 0.342 8.136 1.00 79.38 70 ASN A C 1
ATOM 554 O O . ASN A 1 70 ? -13.482 0.512 8.494 1.00 79.38 70 ASN A O 1
ATOM 558 N N . PRO A 1 71 ? -15.128 -0.898 7.919 1.00 78.12 71 PRO A N 1
ATOM 559 C CA . PRO A 1 71 ? -14.399 -2.101 8.315 1.00 78.12 71 PRO A CA 1
ATOM 560 C C . PRO A 1 71 ? -13.231 -2.441 7.375 1.00 78.12 71 PRO A C 1
ATOM 562 O O . PRO A 1 71 ? -12.564 -3.458 7.565 1.00 78.12 71 PRO A O 1
ATOM 565 N N . LEU A 1 72 ? -13.009 -1.645 6.323 1.00 83.12 72 LEU A N 1
ATOM 566 C CA . LEU A 1 72 ? -11.974 -1.889 5.318 1.00 83.12 72 LEU A CA 1
ATOM 567 C C . LEU A 1 72 ? -10.674 -1.127 5.580 1.00 83.12 72 LEU A C 1
ATOM 569 O O . LEU A 1 72 ? -9.694 -1.401 4.889 1.00 83.12 72 LEU A O 1
ATOM 573 N N . ASN A 1 73 ? -10.637 -0.227 6.563 1.00 90.50 73 ASN A N 1
ATOM 574 C CA . ASN A 1 73 ? -9.422 0.484 6.948 1.00 90.50 73 ASN A CA 1
ATOM 575 C C . ASN A 1 73 ? -8.521 -0.411 7.823 1.00 90.50 73 ASN A C 1
ATOM 577 O O . ASN A 1 73 ? -8.988 -1.027 8.783 1.00 90.50 73 ASN A O 1
ATOM 581 N N . ALA A 1 74 ? -7.222 -0.479 7.517 1.00 90.62 74 ALA A N 1
ATOM 582 C CA . ALA A 1 74 ? -6.256 -1.285 8.270 1.00 90.62 74 ALA A CA 1
ATOM 583 C C . ALA A 1 74 ? -6.230 -0.986 9.780 1.00 90.62 74 ALA A C 1
ATOM 585 O O . ALA A 1 74 ? -6.067 -1.899 10.593 1.00 90.62 74 ALA A O 1
ATOM 586 N N . VAL A 1 75 ? -6.376 0.288 10.157 1.00 90.81 75 VAL A N 1
ATOM 587 C CA . VAL A 1 75 ? -6.388 0.732 11.556 1.00 90.81 75 VAL A CA 1
ATOM 588 C C . VAL A 1 75 ? -7.633 0.192 12.254 1.00 90.81 75 VAL A C 1
ATOM 590 O O . VAL A 1 75 ? -7.513 -0.395 13.328 1.00 90.81 75 VAL A O 1
ATOM 593 N N . GLU A 1 76 ? -8.795 0.279 11.605 1.00 90.62 76 GLU A N 1
ATOM 594 C CA . GLU A 1 76 ? -10.066 -0.259 12.113 1.00 90.62 76 GLU A CA 1
ATOM 595 C C . GLU A 1 76 ? -10.027 -1.781 12.280 1.00 90.62 76 GLU A C 1
ATOM 597 O O . GLU A 1 76 ? -10.516 -2.326 13.272 1.00 90.62 76 GLU A O 1
ATOM 602 N N . VAL A 1 77 ? -9.357 -2.488 11.367 1.00 90.31 77 VAL A N 1
ATOM 603 C CA . VAL A 1 77 ? -9.129 -3.930 11.516 1.00 90.31 77 VAL A CA 1
ATOM 604 C C . VAL A 1 77 ? -8.320 -4.227 12.778 1.00 90.31 77 VAL A C 1
ATOM 606 O O . VAL A 1 77 ? -8.711 -5.099 13.552 1.00 90.31 77 VAL A O 1
ATOM 609 N N . LEU A 1 78 ? -7.226 -3.508 13.036 1.00 91.06 78 LEU A N 1
ATOM 610 C CA . LEU A 1 78 ? -6.430 -3.712 14.253 1.00 91.06 78 LEU A CA 1
ATOM 611 C C . LEU A 1 78 ? -7.202 -3.332 15.526 1.00 91.06 78 LEU A C 1
ATOM 613 O O . LEU A 1 78 ? -7.120 -4.052 16.524 1.00 91.06 78 LEU A O 1
ATOM 617 N N . LEU A 1 79 ? -7.996 -2.261 15.482 1.00 90.31 79 LEU A N 1
ATOM 618 C CA . LEU A 1 79 ? -8.896 -1.873 16.569 1.00 90.31 79 LEU A CA 1
ATOM 619 C C . LEU A 1 79 ? -9.910 -2.981 16.884 1.00 90.31 79 LEU A C 1
ATOM 621 O O . LEU A 1 79 ? -10.101 -3.323 18.051 1.00 90.31 79 LEU A O 1
ATOM 625 N N . SER A 1 80 ? -10.496 -3.607 15.856 1.00 88.25 80 SER A N 1
ATOM 626 C CA . SER A 1 80 ? -11.446 -4.720 16.016 1.00 88.25 80 SER A CA 1
ATOM 627 C C . SER A 1 80 ? -10.823 -5.967 16.659 1.00 88.25 80 SER A C 1
ATOM 629 O O . SER A 1 80 ? -11.520 -6.754 17.297 1.00 88.25 80 SER A O 1
ATOM 631 N N . LEU A 1 81 ? -9.498 -6.118 16.550 1.00 90.31 81 LEU A N 1
ATOM 632 C CA . LEU A 1 81 ? -8.715 -7.176 17.195 1.00 90.31 81 LEU A CA 1
ATOM 633 C C . LEU A 1 81 ? -8.261 -6.806 18.619 1.00 90.31 81 LEU A C 1
ATOM 635 O O . LEU A 1 81 ? -7.537 -7.572 19.252 1.00 90.31 81 LEU A O 1
ATOM 639 N N . GLY A 1 82 ? -8.676 -5.645 19.133 1.00 91.38 82 GLY A N 1
ATOM 640 C CA . GLY A 1 82 ? -8.363 -5.176 20.482 1.00 91.38 82 GLY A CA 1
ATOM 641 C C . GLY A 1 82 ? -7.025 -4.446 20.611 1.00 91.38 82 GLY A C 1
ATOM 642 O O . GLY A 1 82 ? -6.582 -4.194 21.733 1.00 91.38 82 GLY A O 1
ATOM 643 N N . VAL A 1 83 ? -6.368 -4.090 19.502 1.00 93.50 83 VAL A N 1
ATOM 644 C CA . VAL A 1 83 ? -5.137 -3.289 19.547 1.00 93.50 83 VAL A CA 1
ATOM 645 C C . VAL A 1 83 ? -5.481 -1.857 19.983 1.00 93.50 83 VAL A C 1
ATOM 647 O O . VAL A 1 83 ? -6.398 -1.257 19.422 1.00 93.50 83 VAL A O 1
ATOM 650 N N . PRO A 1 84 ? -4.761 -1.259 20.953 1.00 93.44 84 PRO A N 1
ATOM 651 C CA . PRO A 1 84 ? -4.999 0.124 21.354 1.00 93.44 84 PRO A CA 1
ATOM 652 C C . PRO A 1 84 ? -4.841 1.102 20.186 1.00 93.44 84 PRO A C 1
ATOM 654 O O . PRO A 1 84 ? -3.880 1.014 19.429 1.00 93.44 84 PRO A O 1
ATOM 657 N N . ARG A 1 85 ? -5.727 2.096 20.090 1.00 89.19 85 ARG A N 1
ATOM 658 C CA . ARG A 1 85 ? -5.824 3.036 18.956 1.00 89.19 85 ARG A CA 1
ATOM 659 C C . ARG A 1 85 ? -4.501 3.619 18.463 1.00 89.19 85 ARG A C 1
ATOM 661 O O . ARG A 1 85 ? -4.189 3.505 17.284 1.00 89.19 85 ARG A O 1
ATOM 668 N N . LEU A 1 86 ? -3.698 4.199 19.356 1.00 90.00 86 LEU A N 1
ATOM 669 C CA . LEU A 1 86 ? -2.410 4.779 18.962 1.00 90.00 86 LEU A CA 1
ATOM 670 C C . LEU A 1 86 ? -1.425 3.708 18.459 1.00 90.00 86 LEU A C 1
ATOM 672 O O . LEU A 1 86 ? -0.660 3.955 17.534 1.00 90.00 86 LEU A O 1
ATOM 676 N N . GLN A 1 87 ? -1.468 2.508 19.042 1.00 92.31 87 GLN A N 1
ATOM 677 C CA . GLN A 1 87 ? -0.636 1.382 18.614 1.00 92.31 87 GLN A CA 1
ATOM 678 C C . GLN A 1 87 ? -1.103 0.818 17.269 1.00 92.31 87 GLN A C 1
ATOM 680 O O . GLN A 1 87 ? -0.265 0.478 16.446 1.00 92.31 87 GLN A O 1
ATOM 685 N N . ALA A 1 88 ? -2.415 0.765 17.021 1.00 91.31 88 ALA A N 1
ATOM 686 C CA . ALA A 1 88 ? -2.982 0.346 15.743 1.00 91.31 88 ALA A CA 1
ATOM 687 C C . ALA A 1 88 ? -2.539 1.286 14.614 1.00 91.31 88 ALA A C 1
ATOM 689 O O . ALA A 1 88 ? -2.016 0.826 13.602 1.00 91.31 88 ALA A O 1
ATOM 690 N N . PHE A 1 89 ? -2.660 2.600 14.822 1.00 90.31 89 PHE A N 1
ATOM 691 C CA . PHE A 1 89 ? -2.197 3.593 13.854 1.00 90.31 89 PHE A CA 1
ATOM 692 C C . PHE A 1 89 ? -0.691 3.469 13.577 1.00 90.31 89 PHE A C 1
ATOM 694 O O . PHE A 1 89 ? -0.284 3.364 12.420 1.00 90.31 89 PHE A O 1
ATOM 701 N N . HIS A 1 90 ? 0.141 3.416 14.626 1.00 89.44 90 HIS A N 1
ATOM 702 C CA . HIS A 1 90 ? 1.588 3.255 14.455 1.00 89.44 90 HIS A CA 1
ATOM 703 C C . HIS A 1 90 ? 1.953 1.939 13.762 1.00 89.44 90 HIS A C 1
ATOM 705 O O . HIS A 1 90 ? 2.805 1.949 12.885 1.00 89.44 90 HIS A O 1
ATOM 711 N N . ALA A 1 91 ? 1.271 0.832 14.067 1.00 89.75 91 ALA A N 1
ATOM 712 C CA . ALA A 1 91 ? 1.530 -0.450 13.418 1.00 89.75 91 ALA A CA 1
ATOM 713 C C . ALA A 1 91 ? 1.260 -0.410 11.904 1.00 89.75 91 ALA A C 1
ATOM 715 O O . ALA A 1 91 ? 2.034 -0.971 11.129 1.00 89.75 91 ALA A O 1
ATOM 716 N N . VAL A 1 92 ? 0.194 0.271 11.463 1.00 89.94 92 VAL A N 1
ATOM 717 C CA . VAL A 1 92 ? -0.090 0.452 10.027 1.00 89.94 92 VAL A CA 1
ATOM 718 C C . VAL A 1 92 ? 0.943 1.375 9.379 1.00 89.94 92 VAL A C 1
ATOM 720 O O . VAL A 1 92 ? 1.429 1.079 8.288 1.00 89.94 92 VAL A O 1
ATOM 723 N N . LEU A 1 93 ? 1.323 2.462 10.056 1.00 87.88 93 LEU A N 1
ATOM 724 C CA . LEU A 1 93 ? 2.350 3.386 9.575 1.00 87.88 93 LEU A CA 1
ATOM 725 C C . LEU A 1 93 ? 3.721 2.709 9.431 1.00 87.88 93 LEU A C 1
ATOM 727 O O . LEU A 1 93 ? 4.407 2.908 8.427 1.00 87.88 93 LEU A O 1
ATOM 731 N N . ASP A 1 94 ? 4.115 1.900 10.409 1.00 88.00 94 ASP A N 1
ATOM 732 C CA . ASP A 1 94 ? 5.370 1.151 10.387 1.00 88.00 94 ASP A CA 1
ATOM 733 C C . ASP A 1 94 ? 5.359 0.104 9.272 1.00 88.00 94 ASP A C 1
ATOM 735 O O . ASP A 1 94 ? 6.295 0.060 8.473 1.00 88.00 94 ASP A O 1
ATOM 739 N N . ALA A 1 95 ? 4.259 -0.643 9.120 1.00 88.12 95 ALA A N 1
ATOM 740 C CA . ALA A 1 95 ? 4.097 -1.593 8.022 1.00 88.12 95 ALA A CA 1
ATOM 741 C C . ALA A 1 95 ? 4.186 -0.911 6.644 1.00 88.12 95 ALA A C 1
ATOM 743 O O . ALA A 1 95 ? 4.870 -1.411 5.750 1.00 88.12 95 ALA A O 1
ATOM 744 N N . HIS A 1 96 ? 3.563 0.260 6.475 1.00 88.81 96 HIS A N 1
ATOM 745 C CA . HIS A 1 96 ? 3.693 1.063 5.257 1.00 88.81 96 HIS A CA 1
ATOM 746 C C . HIS A 1 96 ? 5.154 1.456 4.994 1.00 88.81 96 HIS A C 1
ATOM 748 O O . HIS A 1 96 ? 5.655 1.313 3.876 1.00 88.81 96 HIS A O 1
ATOM 754 N N . ASN A 1 97 ? 5.863 1.927 6.023 1.00 83.75 97 ASN A N 1
ATOM 755 C CA . ASN A 1 97 ? 7.259 2.339 5.898 1.00 83.75 97 ASN A CA 1
ATOM 756 C C . ASN A 1 97 ? 8.185 1.167 5.547 1.00 83.75 97 ASN A C 1
ATOM 758 O O . ASN A 1 97 ? 9.129 1.346 4.774 1.00 83.75 97 ASN A O 1
ATOM 762 N N . ASP A 1 98 ? 7.917 -0.025 6.074 1.00 86.19 98 ASP A N 1
ATOM 763 C CA . ASP A 1 98 ? 8.673 -1.232 5.745 1.00 86.19 98 ASP A CA 1
ATOM 764 C C . ASP A 1 98 ? 8.447 -1.669 4.295 1.00 86.19 98 ASP A C 1
ATOM 766 O O . ASP A 1 98 ? 9.414 -1.974 3.591 1.00 86.19 98 ASP A O 1
ATOM 770 N N . LEU A 1 99 ? 7.206 -1.597 3.799 1.00 85.56 99 LEU A N 1
ATOM 771 C CA . LEU A 1 99 ? 6.915 -1.838 2.383 1.00 85.56 99 LEU A CA 1
ATOM 772 C C . LEU A 1 99 ? 7.597 -0.809 1.473 1.00 85.56 99 LEU A C 1
ATOM 774 O O . LEU A 1 99 ? 8.154 -1.193 0.447 1.00 85.56 99 LEU A O 1
ATOM 778 N N . MET A 1 100 ? 7.633 0.468 1.867 1.00 84.12 100 MET A N 1
ATOM 779 C CA . MET A 1 100 ? 8.356 1.519 1.137 1.00 84.12 100 MET A CA 1
ATOM 780 C C . MET A 1 100 ? 9.854 1.230 1.051 1.00 84.12 100 MET A C 1
ATOM 782 O O . MET A 1 100 ? 10.449 1.336 -0.022 1.00 84.12 100 MET A O 1
ATOM 786 N N . ARG A 1 101 ? 10.480 0.820 2.159 1.00 81.19 101 ARG A N 1
ATOM 787 C CA . ARG A 1 101 ? 11.902 0.439 2.169 1.00 81.19 101 ARG A CA 1
ATOM 788 C C . ARG A 1 101 ? 12.167 -0.745 1.243 1.00 81.19 101 ARG A C 1
ATOM 790 O O . ARG A 1 101 ? 13.126 -0.695 0.471 1.00 81.19 101 ARG A O 1
ATOM 797 N N . LEU A 1 102 ? 11.308 -1.764 1.291 1.00 84.94 102 LEU A N 1
ATOM 798 C CA . LEU A 1 102 ? 11.398 -2.940 0.428 1.00 84.94 102 LEU A CA 1
ATOM 799 C C . LEU A 1 102 ? 11.226 -2.571 -1.050 1.00 84.94 102 LEU A C 1
ATOM 801 O O . LEU A 1 102 ? 12.041 -2.976 -1.874 1.00 84.94 102 LEU A O 1
ATOM 805 N N . TYR A 1 103 ? 10.223 -1.754 -1.378 1.00 84.50 103 TYR A N 1
ATOM 806 C CA . TYR A 1 103 ? 9.992 -1.271 -2.738 1.00 84.50 103 TYR A CA 1
ATOM 807 C C . TYR A 1 103 ? 11.221 -0.542 -3.279 1.00 84.50 103 TYR A C 1
ATOM 809 O O . TYR A 1 103 ? 11.659 -0.806 -4.394 1.00 84.50 103 TYR A O 1
ATOM 817 N N . ILE A 1 104 ? 11.811 0.359 -2.490 1.00 78.19 104 ILE A N 1
ATOM 818 C CA . ILE A 1 104 ? 12.978 1.125 -2.929 1.00 78.19 104 ILE A CA 1
ATOM 819 C C . ILE A 1 104 ? 14.204 0.218 -3.119 1.00 78.19 104 ILE A C 1
ATOM 821 O O . ILE A 1 104 ? 14.969 0.430 -4.060 1.00 78.19 104 ILE A O 1
ATOM 825 N N . ALA A 1 105 ? 14.415 -0.767 -2.241 1.00 81.50 105 ALA A N 1
ATOM 826 C CA . ALA A 1 105 ? 15.500 -1.738 -2.393 1.00 81.50 105 ALA A CA 1
ATOM 827 C C . ALA A 1 105 ? 15.336 -2.547 -3.688 1.00 81.50 105 ALA A C 1
ATOM 829 O O . ALA A 1 105 ? 16.246 -2.589 -4.511 1.00 81.50 105 ALA A O 1
ATOM 830 N N . LEU A 1 106 ? 14.135 -3.073 -3.919 1.00 82.25 106 LEU A N 1
ATOM 831 C CA . LEU A 1 106 ? 13.815 -3.853 -5.107 1.00 82.25 106 LEU A CA 1
ATOM 832 C C . LEU A 1 106 ? 13.878 -3.017 -6.398 1.00 82.25 106 LEU A C 1
ATOM 834 O O . LEU A 1 106 ? 14.320 -3.493 -7.439 1.00 82.25 106 LEU A O 1
ATOM 838 N N . ALA A 1 107 ? 13.490 -1.741 -6.338 1.00 77.88 107 ALA A N 1
ATOM 839 C CA . ALA A 1 107 ? 13.603 -0.826 -7.470 1.00 77.88 107 ALA A CA 1
ATOM 840 C C . ALA A 1 107 ? 15.072 -0.544 -7.821 1.00 77.88 107 ALA A C 1
ATOM 842 O O . ALA A 1 107 ? 15.405 -0.397 -8.996 1.00 77.88 107 ALA A O 1
ATOM 843 N N . ALA A 1 108 ? 15.957 -0.490 -6.820 1.00 76.75 108 ALA A N 1
ATOM 844 C CA . ALA A 1 108 ? 17.394 -0.360 -7.040 1.00 76.75 108 ALA A CA 1
ATOM 845 C C . ALA A 1 108 ? 17.997 -1.618 -7.690 1.00 76.75 108 ALA A C 1
ATOM 847 O O . ALA A 1 108 ? 18.885 -1.488 -8.528 1.00 76.75 108 ALA A O 1
ATOM 848 N N . GLU A 1 109 ? 17.493 -2.811 -7.362 1.00 77.50 109 GLU A N 1
ATOM 849 C CA . GLU A 1 109 ? 17.872 -4.059 -8.039 1.00 77.50 109 GLU A CA 1
ATOM 850 C C . GLU A 1 109 ? 17.401 -4.068 -9.497 1.00 77.50 109 GLU A C 1
ATOM 852 O O . GLU A 1 109 ? 18.211 -4.270 -10.402 1.00 77.50 109 GLU A O 1
ATOM 857 N N . TYR A 1 110 ? 16.128 -3.734 -9.744 1.00 74.25 110 TYR A N 1
ATOM 858 C CA . TYR A 1 110 ? 15.576 -3.648 -11.101 1.00 74.25 110 TYR A CA 1
ATOM 859 C C . TYR A 1 110 ? 16.362 -2.672 -11.985 1.00 74.25 110 TYR A C 1
ATOM 861 O O . TYR A 1 110 ? 16.600 -2.916 -13.164 1.00 74.25 110 TYR A O 1
ATOM 869 N N . LEU A 1 111 ? 16.841 -1.574 -11.400 1.00 71.12 111 LEU A N 1
ATOM 870 C CA . LEU A 1 111 ? 17.659 -0.575 -12.083 1.00 71.12 111 LEU A CA 1
ATOM 871 C C . LEU A 1 111 ? 18.987 -1.098 -12.630 1.00 71.12 111 LEU A C 1
ATOM 873 O O . LEU A 1 111 ? 19.507 -0.556 -13.613 1.00 71.12 111 LEU A O 1
ATOM 877 N N . VAL A 1 112 ? 19.552 -2.129 -12.003 1.00 69.88 112 VAL A N 1
ATOM 878 C CA . VAL A 1 112 ? 20.764 -2.783 -12.500 1.00 69.88 112 VAL A CA 1
ATOM 879 C C . VAL A 1 112 ? 20.454 -3.535 -13.793 1.00 69.88 112 VAL A C 1
ATOM 881 O O . VAL A 1 112 ? 21.245 -3.428 -14.732 1.00 69.88 112 VAL A O 1
ATOM 884 N N . GLU A 1 113 ? 19.289 -4.188 -13.858 1.00 67.19 113 GLU A N 1
ATOM 885 C CA . GLU A 1 113 ? 18.785 -4.949 -15.013 1.00 67.19 113 GLU A CA 1
ATOM 886 C C . GLU A 1 113 ? 18.353 -4.051 -16.184 1.00 67.19 113 GLU A C 1
ATOM 888 O O . GLU A 1 113 ? 18.316 -4.500 -17.326 1.00 67.19 113 GLU A O 1
ATOM 893 N N . MET A 1 114 ? 18.052 -2.774 -15.929 1.00 66.06 114 MET A N 1
ATOM 894 C CA . MET A 1 114 ? 17.641 -1.835 -16.973 1.00 66.06 114 MET A CA 1
ATOM 895 C C . MET A 1 114 ? 18.803 -1.374 -17.861 1.00 66.06 114 MET A C 1
ATOM 897 O O . MET A 1 114 ? 19.865 -0.961 -17.376 1.00 66.06 114 MET A O 1
ATOM 901 N N . GLU A 1 115 ? 18.542 -1.309 -19.165 1.00 58.78 115 GLU A N 1
ATOM 902 C CA . GLU A 1 115 ? 19.385 -0.657 -20.169 1.00 58.78 115 GLU A CA 1
ATOM 903 C C . GLU A 1 115 ? 18.686 0.588 -20.750 1.00 58.78 115 GLU A C 1
ATOM 905 O O . GLU A 1 115 ? 17.492 0.799 -20.555 1.00 58.78 115 GLU A O 1
ATOM 910 N N . GLY A 1 116 ? 19.434 1.455 -21.440 1.00 62.12 116 GLY A N 1
ATOM 911 C CA . GLY A 1 116 ? 18.854 2.596 -22.159 1.00 62.12 116 GLY A CA 1
ATOM 912 C C . GLY A 1 116 ? 18.631 3.886 -21.342 1.00 62.12 116 GLY A C 1
ATOM 913 O O . GLY A 1 116 ? 19.097 4.026 -20.204 1.00 62.12 116 GLY A O 1
ATOM 914 N N . PRO A 1 117 ? 17.991 4.907 -21.948 1.00 54.00 117 PRO A N 1
ATOM 915 C CA . PRO A 1 117 ? 17.837 6.244 -21.366 1.00 54.00 117 PRO A CA 1
ATOM 916 C C . PRO A 1 117 ? 16.994 6.273 -20.079 1.00 54.00 117 PRO A C 1
ATOM 918 O O . PRO A 1 117 ? 17.209 7.157 -19.244 1.00 54.00 117 PRO A O 1
ATOM 921 N N . GLN A 1 118 ? 16.116 5.290 -19.863 1.00 55.88 118 GLN A N 1
ATOM 922 C CA . GLN A 1 118 ? 15.299 5.168 -18.651 1.00 55.88 118 GLN A CA 1
ATOM 923 C C . GLN A 1 118 ? 16.158 4.887 -17.404 1.00 55.88 118 GLN A C 1
ATOM 925 O O . GLN A 1 118 ? 15.878 5.421 -16.327 1.00 55.88 118 GLN A O 1
ATOM 930 N N . LYS A 1 119 ? 17.284 4.165 -17.550 1.00 65.75 119 LYS A N 1
ATOM 931 C CA . LYS A 1 119 ? 18.240 3.911 -16.454 1.00 65.75 119 LYS A CA 1
ATOM 932 C C . LYS A 1 119 ? 18.765 5.210 -15.840 1.00 65.75 119 LYS A C 1
ATOM 934 O O . LYS A 1 119 ? 18.924 5.299 -14.624 1.00 65.75 119 LYS A O 1
ATOM 939 N N . LYS A 1 120 ? 19.008 6.248 -16.653 1.00 59.69 120 LYS A N 1
ATOM 940 C CA . LYS A 1 120 ? 19.524 7.546 -16.174 1.00 59.69 120 LYS A CA 1
ATOM 941 C C . LYS A 1 120 ? 18.501 8.300 -15.322 1.00 59.69 120 LYS A C 1
ATOM 943 O O . LYS A 1 120 ? 18.875 8.835 -14.281 1.00 59.69 120 LYS A O 1
ATOM 948 N N . GLN A 1 121 ? 17.231 8.320 -15.735 1.00 56.19 121 GLN A N 1
ATOM 949 C CA . GLN A 1 121 ? 16.151 8.953 -14.964 1.00 56.19 121 GLN A CA 1
ATOM 950 C C . GLN A 1 121 ? 15.937 8.234 -13.631 1.00 56.19 121 GLN A C 1
ATOM 952 O O . GLN A 1 121 ? 15.844 8.864 -12.578 1.00 56.19 121 GLN A O 1
ATOM 957 N N . ALA A 1 122 ? 15.955 6.907 -13.665 1.00 60.31 122 ALA A N 1
ATOM 958 C CA . ALA A 1 122 ? 15.695 6.101 -12.492 1.00 60.31 122 ALA A CA 1
ATOM 959 C C . ALA A 1 122 ? 16.885 6.040 -11.503 1.00 60.31 122 ALA A C 1
ATOM 961 O O . ALA A 1 122 ? 16.688 6.055 -10.288 1.00 60.31 122 ALA A O 1
ATOM 962 N N . THR A 1 123 ? 18.128 6.118 -11.991 1.00 63.31 123 THR A N 1
ATOM 963 C CA . THR A 1 123 ? 19.333 6.269 -11.145 1.00 63.31 123 THR A CA 1
ATOM 964 C C . THR A 1 123 ? 19.351 7.616 -10.409 1.00 63.31 123 THR A C 1
ATOM 966 O O . THR A 1 123 ? 19.728 7.680 -9.236 1.00 63.31 123 THR A O 1
ATOM 969 N N . ALA A 1 124 ? 18.904 8.700 -11.059 1.00 61.03 124 ALA A N 1
ATOM 970 C CA . ALA A 1 124 ? 18.800 10.016 -10.424 1.00 61.03 124 ALA A CA 1
ATOM 971 C C . ALA A 1 124 ? 17.839 9.998 -9.218 1.00 61.03 124 ALA A C 1
ATOM 973 O O . ALA A 1 124 ? 18.096 10.671 -8.221 1.00 61.03 124 ALA A O 1
ATOM 974 N N . TYR A 1 125 ? 16.790 9.172 -9.272 1.00 57.38 125 TYR A N 1
ATOM 975 C CA . TYR A 1 125 ? 15.839 8.974 -8.179 1.00 57.38 125 TYR A CA 1
ATOM 976 C C . TYR A 1 125 ? 16.416 8.189 -6.992 1.00 57.38 125 TYR A C 1
ATOM 978 O O . TYR A 1 125 ? 16.295 8.629 -5.850 1.00 57.38 125 TYR A O 1
ATOM 986 N N . VAL A 1 126 ? 17.100 7.065 -7.238 1.00 60.88 126 VAL A N 1
ATOM 987 C CA . VAL A 1 126 ? 17.777 6.318 -6.157 1.00 60.88 126 VAL A CA 1
ATOM 988 C C . VAL A 1 126 ? 18.858 7.175 -5.499 1.00 60.88 126 VAL A C 1
ATOM 990 O O . VAL A 1 126 ? 19.039 7.131 -4.292 1.00 60.88 126 VAL A O 1
ATOM 993 N N . THR A 1 127 ? 19.509 8.054 -6.256 1.00 61.62 127 THR A N 1
ATOM 994 C CA . THR A 1 127 ? 20.465 9.015 -5.685 1.00 61.62 127 THR A CA 1
ATOM 995 C C . THR A 1 127 ? 19.767 10.115 -4.860 1.00 61.62 127 THR A C 1
ATOM 997 O O . THR A 1 127 ? 20.339 10.659 -3.917 1.00 61.62 127 THR A O 1
ATOM 1000 N N . LEU A 1 128 ? 18.515 10.455 -5.190 1.00 55.34 128 LEU A N 1
ATOM 1001 C CA . LEU A 1 128 ? 17.651 11.350 -4.409 1.00 55.34 128 LEU A CA 1
ATOM 1002 C C . LEU A 1 128 ? 17.201 10.703 -3.088 1.00 55.34 128 LEU A C 1
ATOM 1004 O O . LEU A 1 128 ? 17.121 11.413 -2.088 1.00 55.34 128 LEU A O 1
ATOM 1008 N N . LYS A 1 129 ? 16.989 9.378 -3.046 1.00 53.09 129 LYS A N 1
ATOM 1009 C CA . LYS A 1 129 ? 16.718 8.608 -1.812 1.00 53.09 129 LYS A CA 1
ATOM 1010 C C . LYS A 1 129 ? 17.815 8.823 -0.770 1.00 53.09 129 LYS A C 1
ATOM 1012 O O . LYS A 1 129 ? 17.501 9.155 0.368 1.00 53.09 129 LYS A O 1
ATOM 1017 N N . ASP A 1 130 ? 19.082 8.722 -1.163 1.00 52.09 130 ASP A N 1
ATOM 1018 C CA . ASP A 1 130 ? 20.209 8.891 -0.233 1.00 52.09 130 ASP A CA 1
ATOM 1019 C C . ASP A 1 130 ? 20.304 10.320 0.337 1.00 52.09 130 ASP A C 1
ATOM 1021 O O . ASP A 1 130 ? 20.909 10.536 1.386 1.00 52.09 130 ASP A O 1
ATOM 1025 N N . LYS A 1 131 ? 19.670 11.299 -0.324 1.00 51.22 131 LYS A N 1
ATOM 1026 C CA . LYS A 1 131 ? 19.623 12.705 0.108 1.00 51.22 131 LYS A CA 1
ATOM 1027 C C . LYS A 1 131 ? 18.349 13.087 0.865 1.00 51.22 131 LYS A C 1
ATOM 1029 O O . LYS A 1 131 ? 18.417 13.959 1.722 1.00 51.22 131 LYS A O 1
ATOM 1034 N N . LEU A 1 132 ? 17.207 12.481 0.541 1.00 48.81 132 LEU A N 1
ATOM 1035 C CA . LEU A 1 132 ? 15.899 12.795 1.134 1.00 48.81 132 LEU A CA 1
ATOM 1036 C C . LEU A 1 132 ? 15.564 11.924 2.352 1.00 48.81 132 LEU A C 1
ATOM 1038 O O . LEU A 1 132 ? 14.749 12.319 3.179 1.00 48.81 132 LEU A O 1
ATOM 1042 N N . TRP A 1 133 ? 16.178 10.745 2.472 1.00 48.62 133 TRP A N 1
ATOM 1043 C CA . TRP A 1 133 ? 15.842 9.763 3.502 1.00 48.62 133 TRP A CA 1
ATOM 1044 C C . TRP A 1 133 ? 16.641 9.812 4.826 1.00 48.62 133 TRP A C 1
ATOM 1046 O O . TRP A 1 133 ? 16.228 9.109 5.748 1.00 48.62 133 TRP A O 1
ATOM 1056 N N . PRO A 1 134 ? 17.718 10.612 5.031 1.00 45.84 134 PRO A N 1
ATOM 1057 C CA . PRO A 1 134 ? 18.275 10.769 6.376 1.00 45.84 134 PRO A CA 1
ATOM 1058 C C . PRO A 1 134 ? 17.436 11.720 7.250 1.00 45.84 134 PRO A C 1
ATOM 1060 O O . PRO A 1 134 ? 17.823 12.018 8.375 1.00 45.84 134 PRO A O 1
ATOM 1063 N N . CYS A 1 135 ? 16.300 12.221 6.756 1.00 38.75 135 CYS A N 1
ATOM 1064 C CA . CYS A 1 135 ? 15.428 13.093 7.522 1.00 38.75 135 CYS A CA 1
ATOM 1065 C C . CYS A 1 135 ? 14.408 12.271 8.320 1.00 38.75 135 CYS A C 1
ATOM 1067 O O . CYS A 1 135 ? 13.521 11.637 7.748 1.00 38.75 135 CYS A O 1
ATOM 1069 N N . ASP A 1 136 ? 14.452 12.406 9.646 1.00 43.84 136 ASP A N 1
ATOM 1070 C CA . ASP A 1 136 ? 13.367 12.108 10.600 1.00 43.84 136 ASP A CA 1
ATOM 1071 C C . ASP A 1 136 ? 12.113 12.998 10.370 1.00 43.84 136 ASP A C 1
ATOM 1073 O O . ASP A 1 136 ? 11.389 13.368 11.294 1.00 43.84 136 ASP A O 1
ATOM 1077 N N . GLY A 1 137 ? 11.880 13.407 9.120 1.00 42.22 137 GLY A N 1
ATOM 1078 C CA . GLY A 1 137 ? 10.957 14.444 8.689 1.00 42.22 137 GLY A CA 1
ATOM 1079 C C . GLY A 1 137 ? 9.627 13.908 8.167 1.00 42.22 137 GLY A C 1
ATOM 1080 O O . GLY A 1 137 ? 9.507 12.778 7.691 1.00 42.22 137 GLY A O 1
ATOM 1081 N N . LEU A 1 138 ? 8.634 14.779 8.315 1.00 44.16 138 LEU A N 1
ATOM 1082 C CA . LEU A 1 138 ? 7.189 14.603 8.212 1.00 44.16 138 LEU A CA 1
ATOM 1083 C C . LEU A 1 138 ? 6.674 13.872 6.957 1.00 44.16 138 LEU A C 1
ATOM 1085 O O . LEU A 1 138 ? 7.268 13.890 5.882 1.00 44.16 138 LEU A O 1
ATOM 1089 N N . VAL A 1 139 ? 5.475 13.304 7.125 1.00 45.53 139 VAL A N 1
ATOM 1090 C CA . VAL A 1 139 ? 4.608 12.605 6.152 1.00 45.53 139 VAL A CA 1
ATOM 1091 C C . VAL A 1 139 ? 4.588 13.237 4.745 1.00 45.53 139 VAL A C 1
ATOM 1093 O O . VAL A 1 139 ? 4.469 12.524 3.751 1.00 45.53 139 VAL A O 1
ATOM 1096 N N . ASP A 1 140 ? 4.777 14.552 4.640 1.00 43.47 140 ASP A N 1
ATOM 1097 C CA . ASP A 1 140 ? 4.705 15.328 3.397 1.00 43.47 140 ASP A CA 1
ATOM 1098 C C . ASP A 1 140 ? 5.860 15.055 2.407 1.00 43.47 140 ASP A C 1
ATOM 1100 O O . ASP A 1 140 ? 5.655 15.008 1.190 1.00 43.47 140 ASP A O 1
ATOM 1104 N N . ASP A 1 141 ? 7.074 14.794 2.904 1.00 44.22 141 ASP A N 1
ATOM 1105 C CA . ASP A 1 141 ? 8.222 14.457 2.046 1.00 44.22 141 ASP A CA 1
ATOM 1106 C C . ASP A 1 141 ? 8.148 13.003 1.549 1.00 44.22 141 ASP A C 1
ATOM 1108 O O . ASP A 1 141 ? 8.566 12.688 0.429 1.00 44.22 141 ASP A O 1
ATOM 1112 N N . ARG A 1 142 ? 7.515 12.124 2.336 1.00 50.25 142 ARG A N 1
ATOM 1113 C CA . ARG A 1 142 ? 7.229 10.731 1.952 1.00 50.25 142 ARG A CA 1
ATOM 1114 C C . ARG A 1 142 ? 6.140 10.664 0.876 1.00 50.25 142 ARG A C 1
ATOM 1116 O O . ARG A 1 142 ? 6.307 9.939 -0.102 1.00 50.25 142 ARG A O 1
ATOM 1123 N N . LEU A 1 143 ? 5.110 11.507 0.975 1.00 47.09 143 LEU A N 1
ATOM 1124 C CA . LEU A 1 143 ? 4.061 11.687 -0.041 1.00 47.09 143 LEU A CA 1
ATOM 1125 C C . LEU A 1 143 ? 4.614 12.159 -1.396 1.00 47.09 143 LEU A C 1
ATOM 1127 O O . LEU A 1 143 ? 4.174 11.701 -2.455 1.00 47.09 143 LEU A O 1
ATOM 1131 N N . ARG A 1 144 ? 5.610 13.056 -1.396 1.00 49.09 144 ARG A N 1
ATOM 1132 C CA . ARG A 1 144 ? 6.299 13.464 -2.636 1.00 49.09 144 ARG A CA 1
ATOM 1133 C C . ARG A 1 144 ? 7.078 12.312 -3.261 1.00 49.09 144 ARG A C 1
ATOM 1135 O O . ARG A 1 144 ? 7.055 12.168 -4.484 1.00 49.09 144 ARG A O 1
ATOM 1142 N N . ALA A 1 145 ? 7.719 11.480 -2.442 1.00 48.47 145 ALA A N 1
ATOM 1143 C CA . ALA A 1 145 ? 8.426 10.298 -2.918 1.00 48.47 145 ALA A CA 1
ATOM 1144 C C . ALA A 1 145 ? 7.467 9.276 -3.552 1.00 48.47 145 ALA A C 1
ATOM 1146 O O . ALA A 1 145 ? 7.760 8.789 -4.641 1.00 48.47 145 ALA A O 1
ATOM 1147 N N . VAL A 1 146 ? 6.300 9.016 -2.948 1.00 46.72 146 VAL A N 1
ATOM 1148 C CA . VAL A 1 146 ? 5.271 8.117 -3.509 1.00 46.72 146 VAL A CA 1
ATOM 1149 C C . VAL A 1 146 ? 4.700 8.656 -4.824 1.00 46.72 146 VAL A C 1
ATOM 1151 O O . VAL A 1 146 ? 4.636 7.922 -5.811 1.00 46.72 146 VAL A O 1
ATOM 1154 N N . ARG A 1 147 ? 4.361 9.951 -4.903 1.00 48.88 147 ARG A N 1
ATOM 1155 C CA . ARG A 1 147 ? 3.879 10.570 -6.157 1.00 48.88 147 ARG A CA 1
ATOM 1156 C C . ARG A 1 147 ? 4.892 10.460 -7.296 1.00 48.88 147 ARG A C 1
ATOM 1158 O O . ARG A 1 147 ? 4.506 10.222 -8.438 1.00 48.88 147 ARG A O 1
ATOM 1165 N N . PHE A 1 148 ? 6.178 10.599 -6.993 1.00 50.38 148 PHE A N 1
ATOM 1166 C CA . PHE A 1 148 ? 7.244 10.436 -7.977 1.00 50.38 148 PHE A CA 1
ATOM 1167 C C . PHE A 1 148 ? 7.470 8.957 -8.358 1.00 50.38 148 PHE A C 1
ATOM 1169 O O . PHE A 1 148 ? 7.748 8.652 -9.515 1.00 50.38 148 PHE A O 1
ATOM 1176 N N . LEU A 1 149 ? 7.274 8.011 -7.430 1.00 50.59 149 LEU A N 1
ATOM 1177 C CA . LEU A 1 149 ? 7.290 6.571 -7.729 1.00 50.59 149 LEU A CA 1
ATOM 1178 C C . LEU A 1 149 ? 6.154 6.154 -8.661 1.00 50.59 149 LEU A C 1
ATOM 1180 O O . LEU A 1 149 ? 6.383 5.385 -9.593 1.00 50.59 149 LEU A O 1
ATOM 1184 N N . MET A 1 150 ? 4.958 6.711 -8.466 1.00 46.72 150 MET A N 1
ATOM 1185 C CA . MET A 1 150 ? 3.843 6.516 -9.394 1.00 46.72 150 MET A CA 1
ATOM 1186 C C . MET A 1 150 ? 4.163 7.063 -10.793 1.00 46.72 150 MET A C 1
ATOM 1188 O O . MET A 1 150 ? 3.788 6.431 -11.775 1.00 46.72 150 MET A O 1
ATOM 1192 N N . GLN A 1 151 ? 4.904 8.177 -10.895 1.00 48.19 151 GLN A N 1
ATOM 1193 C CA . GLN A 1 151 ? 5.398 8.700 -12.179 1.00 48.19 151 GLN A CA 1
ATOM 1194 C C . GLN A 1 151 ? 6.431 7.776 -12.837 1.00 48.19 151 GLN A C 1
ATOM 1196 O O . GLN A 1 151 ? 6.451 7.623 -14.052 1.00 48.19 151 GLN A O 1
ATOM 1201 N N . MET A 1 152 ? 7.280 7.127 -12.048 1.00 46.06 152 MET A N 1
ATOM 1202 C CA . MET A 1 152 ? 8.288 6.208 -12.568 1.00 46.06 152 MET A CA 1
ATOM 1203 C C . MET A 1 152 ? 7.686 4.872 -13.025 1.00 46.06 152 MET A C 1
ATOM 1205 O O . MET A 1 152 ? 8.124 4.328 -14.035 1.00 46.06 152 MET A O 1
ATOM 1209 N N . CYS A 1 153 ? 6.650 4.362 -12.348 1.00 43.88 153 CYS A N 1
ATOM 1210 C CA . CYS A 1 153 ? 5.968 3.104 -12.688 1.00 43.88 153 CYS A CA 1
ATOM 1211 C C . CYS A 1 153 ? 5.463 2.984 -14.125 1.00 43.88 153 CYS A C 1
ATOM 1213 O O . CYS A 1 153 ? 5.384 1.857 -14.606 1.00 43.88 153 CYS A O 1
ATOM 1215 N N . GLY A 1 154 ? 5.189 4.073 -14.842 1.00 40.66 154 GLY A N 1
ATOM 1216 C CA . GLY A 1 154 ? 5.003 3.972 -16.295 1.00 40.66 154 GLY A CA 1
ATOM 1217 C C . GLY A 1 154 ? 6.065 4.634 -17.152 1.00 40.66 154 GLY A C 1
ATOM 1218 O O . GLY A 1 154 ? 5.890 4.635 -18.355 1.00 40.66 154 GLY A O 1
ATOM 1219 N N . SER A 1 155 ? 7.180 5.095 -16.595 1.00 38.72 155 SER A N 1
ATOM 1220 C CA . SER A 1 155 ? 8.428 5.199 -17.366 1.00 38.72 155 SER A CA 1
ATOM 1221 C C . SER A 1 155 ? 9.149 3.842 -17.463 1.00 38.72 155 SER A C 1
ATOM 1223 O O . SER A 1 155 ? 9.988 3.644 -18.332 1.00 38.72 155 SER A O 1
ATOM 1225 N N . PHE A 1 156 ? 8.833 2.884 -16.579 1.00 39.38 156 PHE A N 1
ATOM 1226 C CA . PHE A 1 156 ? 9.437 1.538 -16.523 1.00 39.38 156 PHE A CA 1
ATOM 1227 C C . PHE A 1 156 ? 8.913 0.544 -17.574 1.00 39.38 156 PHE A C 1
ATOM 1229 O O . PHE A 1 156 ? 9.2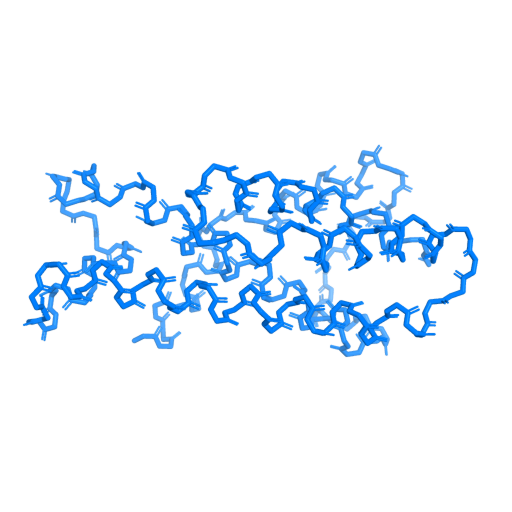36 -0.638 -17.520 1.00 39.38 156 PHE A O 1
ATOM 1236 N N . CYS A 1 157 ? 8.062 0.987 -18.493 1.00 36.28 157 CYS A N 1
ATOM 1237 C CA . CYS A 1 157 ? 7.237 0.097 -19.306 1.00 36.28 157 CYS A CA 1
ATOM 1238 C C . CYS A 1 157 ? 7.545 0.169 -20.809 1.00 36.28 157 CYS A C 1
ATOM 1240 O O . CYS A 1 157 ? 6.762 -0.352 -21.597 1.00 36.28 157 CYS A O 1
ATOM 1242 N N . ASP A 1 158 ? 8.683 0.760 -21.178 1.00 33.81 158 ASP A N 1
ATOM 1243 C CA . ASP A 1 158 ? 9.264 0.676 -22.520 1.00 33.81 158 ASP A CA 1
ATOM 1244 C C . ASP A 1 158 ? 9.898 -0.714 -22.740 1.00 33.81 158 ASP A C 1
ATOM 1246 O O . ASP A 1 158 ? 11.115 -0.870 -22.646 1.00 33.81 158 ASP A O 1
ATOM 1250 N N . TYR A 1 159 ? 9.061 -1.722 -22.996 1.00 34.34 159 TYR A N 1
ATOM 1251 C CA . TYR A 1 159 ? 9.423 -3.002 -23.619 1.00 34.34 159 TYR A CA 1
ATOM 1252 C C . TYR A 1 159 ? 8.296 -3.442 -24.554 1.00 34.34 159 TYR A C 1
ATOM 1254 O O . TYR A 1 159 ? 7.123 -3.408 -24.111 1.00 34.34 159 TYR A O 1
#

pLDDT: mean 70.66, std 16.98, range [33.81, 93.5]

Foldseek 3Di:
DVVLLVVLLVVLCVLVLLLVLLVVVVFDSCPVDQQPPVDVLLNVLSSLLSSLSSLVCLLVCVVVCVVVVPCSRQLSVCVVVVHDNVRSSVVSVVVSVVSVVVSLVSLVVVLVVDDDPLNVVSVVLNVVCVVQVVDPDDPVSVVVNSVVVSNSSNVSRPD